Protein AF-A0A7J7Q854-F1 (afdb_monomer)

Radius of gyration: 22.93 Å; Cα contacts (8 Å, |Δi|>4): 267; chains: 1; bounding box: 39×61×67 Å

Foldseek 3Di:
DDPDDPCVPPDDDQDPDDQADWAEWDADPVQKIKTWHQAGDDPDDPVVVVVQCVDVVSVVVCVVVVPDGQLKTKMWIAHNPRRHTPDIDIDGRNPQAHRFNYWDWDWDQDPVRFIWIKIWTDHPPDPDIHIDTPGGDVVVVVVVVPDDPPDDDDDDDDDDDD

Nearest PDB structures (foldseek):
  5txe-assembly1_A  TM=3.308E-01  e=1.485E+00  Asticcacaulis excentricus CB 48
  5txc-assembly1_A  TM=3.614E-01  e=4.069E+00  Asticcacaulis excentricus CB 48

Secondary structure (DSSP, 8-state):
-----S-TT----S--S-SEEEEEEEE-TTS-EEEEEEEEPPSS-HHHHHHHHTSHHHHHHHHHH-PPPPS-EEEEEE-TTT--EEEEEEETT-SS--SEEEEEEEEEE-TTS-EEEEEEEEESSSSS-EEEEEES-HHHHHHHH-S---------------

Mean predicted aligned error: 11.65 Å

pLDDT: mean 80.13, std 20.16, range [31.12, 97.62]

Solvent-accessible surface area (backbone atoms only — not comparable to full-atom values): 9764 Å² total; per-residue (Å²): 135,83,77,79,66,96,54,82,94,64,87,79,84,60,69,76,88,60,77,32,44,76,68,24,72,29,67,35,98,85,60,26,32,38,35,10,17,40,35,70,51,69,98,56,62,66,69,58,53,54,61,49,50,68,37,67,66,52,34,52,49,50,66,71,64,54,78,73,81,63,56,23,17,33,39,34,30,26,38,62,89,74,29,48,76,76,46,74,52,70,35,83,70,22,81,82,39,21,24,15,47,34,43,44,64,46,79,43,78,42,96,87,74,47,49,43,31,35,39,38,35,37,33,72,78,56,98,58,80,37,72,45,79,70,47,59,46,68,71,55,55,52,57,65,70,65,56,79,81,73,78,86,80,85,89,82,89,81,90,84,91,134

Structure (mmCIF, N/CA/C/O backbone):
data_AF-A0A7J7Q854-F1
#
_entry.id   AF-A0A7J7Q854-F1
#
loop_
_atom_site.group_PDB
_atom_site.id
_atom_site.type_symbol
_atom_site.label_atom_id
_atom_site.label_alt_id
_atom_site.label_comp_id
_atom_site.label_asym_id
_atom_site.label_entity_id
_atom_site.label_seq_id
_atom_site.pdbx_PDB_ins_code
_atom_site.Cartn_x
_atom_site.Cartn_y
_atom_site.Cartn_z
_atom_site.occupancy
_atom_site.B_iso_or_equiv
_atom_site.auth_seq_id
_atom_site.auth_comp_id
_atom_site.auth_asym_id
_atom_site.auth_atom_id
_atom_site.pdbx_PDB_model_num
ATOM 1 N N . MET A 1 1 ? -9.219 24.724 15.318 1.00 35.31 1 MET A N 1
ATOM 2 C CA . MET A 1 1 ? -9.189 23.735 16.417 1.00 35.31 1 MET A CA 1
ATOM 3 C C . MET A 1 1 ? -10.334 22.765 16.153 1.00 35.31 1 MET A C 1
ATOM 5 O O . MET A 1 1 ? -11.469 23.089 16.465 1.00 35.31 1 MET A O 1
ATOM 9 N N . VAL A 1 2 ? -10.083 21.668 15.430 1.00 42.19 2 VAL A N 1
ATOM 10 C CA . VAL A 1 2 ? -11.126 20.668 15.144 1.00 42.19 2 VAL A CA 1
ATOM 11 C C . VAL A 1 2 ? -11.252 19.797 16.386 1.00 42.19 2 VAL A C 1
ATOM 13 O O . VAL A 1 2 ? -10.297 19.134 16.782 1.00 42.19 2 VAL A O 1
ATOM 16 N N . ALA A 1 3 ? -12.401 19.887 17.052 1.00 46.12 3 ALA A N 1
ATOM 17 C CA . ALA A 1 3 ? -12.730 19.055 18.194 1.00 46.12 3 ALA A CA 1
ATOM 18 C C . ALA A 1 3 ? -12.742 17.589 17.743 1.00 46.12 3 ALA A C 1
ATOM 20 O O . ALA A 1 3 ? -13.539 17.212 16.885 1.00 46.12 3 ALA A O 1
ATOM 21 N N . GLY A 1 4 ? -11.851 16.772 18.308 1.00 48.31 4 GLY A N 1
ATOM 22 C CA . GLY A 1 4 ? -11.913 15.326 18.151 1.00 48.31 4 GLY A CA 1
ATOM 23 C C . GLY A 1 4 ? -13.266 14.846 18.662 1.00 48.31 4 GLY A C 1
ATOM 24 O O . GLY A 1 4 ? -13.565 14.954 19.850 1.00 48.31 4 GLY A O 1
ATOM 25 N N . THR A 1 5 ? -14.110 14.377 17.748 1.00 58.09 5 THR A N 1
ATOM 26 C CA . THR A 1 5 ? -15.396 13.745 18.051 1.00 58.09 5 THR A CA 1
ATOM 27 C C . THR A 1 5 ? -15.175 12.637 19.083 1.00 58.09 5 THR A C 1
ATOM 29 O O . THR A 1 5 ? -14.168 11.940 18.989 1.00 58.09 5 THR A O 1
ATOM 32 N N . GLY A 1 6 ? -16.080 12.471 20.056 1.00 66.62 6 GLY A N 1
ATOM 33 C CA . GLY A 1 6 ? -15.959 11.602 21.248 1.00 66.62 6 GLY A CA 1
ATOM 34 C C . GLY A 1 6 ? -15.834 10.082 21.023 1.00 66.62 6 GLY A C 1
ATOM 35 O O . GLY A 1 6 ? -16.367 9.300 21.802 1.00 66.62 6 GLY A O 1
ATOM 36 N N . LYS A 1 7 ? -15.140 9.661 19.968 1.00 76.19 7 LYS A N 1
ATOM 37 C CA . LYS A 1 7 ? -14.808 8.284 19.599 1.00 76.19 7 LYS A CA 1
ATOM 38 C C . LYS A 1 7 ? -13.361 7.897 19.944 1.00 76.19 7 LYS A C 1
ATOM 40 O O . LYS A 1 7 ? -12.931 6.801 19.604 1.00 76.19 7 LYS A O 1
ATOM 45 N N . ALA A 1 8 ? -12.590 8.767 20.600 1.00 84.25 8 ALA A N 1
ATOM 46 C CA . ALA A 1 8 ? -11.226 8.437 21.015 1.00 84.25 8 ALA A CA 1
ATOM 47 C C . ALA A 1 8 ? -11.213 7.158 21.877 1.00 84.25 8 ALA A C 1
ATOM 49 O O . ALA A 1 8 ? -11.956 7.055 22.852 1.00 84.25 8 ALA A O 1
ATOM 50 N N . GLY A 1 9 ? -10.385 6.180 21.500 1.00 87.56 9 GLY A N 1
ATOM 51 C CA . GLY A 1 9 ? -10.312 4.870 22.159 1.00 87.56 9 GLY A CA 1
ATOM 52 C C . GLY A 1 9 ? -11.325 3.828 21.667 1.00 87.56 9 GLY A C 1
ATOM 53 O O . GLY A 1 9 ? -11.304 2.704 22.160 1.00 87.56 9 GLY A O 1
ATOM 54 N N . GLN A 1 10 ? -12.186 4.164 20.703 1.00 89.38 10 GLN A N 1
ATOM 55 C CA . GLN A 1 10 ? -13.035 3.194 20.007 1.00 89.38 10 GLN A CA 1
ATOM 56 C C . GLN A 1 10 ? -12.353 2.720 18.719 1.00 89.38 10 GLN A C 1
ATOM 58 O O . GLN A 1 10 ? -11.570 3.450 18.112 1.00 89.38 10 GLN A O 1
ATOM 63 N N . THR A 1 11 ? -12.661 1.494 18.300 1.00 88.19 11 THR A N 1
ATOM 64 C CA . THR A 1 11 ? -12.207 0.927 17.026 1.00 88.19 11 THR A CA 1
ATOM 65 C C . THR A 1 11 ? -13.424 0.601 16.179 1.00 88.19 11 THR A C 1
ATOM 67 O O . THR A 1 11 ? -14.365 -0.028 16.659 1.00 88.19 11 THR A O 1
ATOM 70 N N . GLU A 1 12 ? -13.391 1.017 14.921 1.00 88.62 12 GLU A N 1
ATOM 71 C CA . GLU A 1 12 ? -14.372 0.658 13.904 1.00 88.62 12 GLU A CA 1
ATOM 72 C C . GLU A 1 12 ? -13.650 0.007 12.721 1.00 88.62 12 GLU A C 1
ATOM 74 O O . GLU A 1 12 ? -12.485 0.303 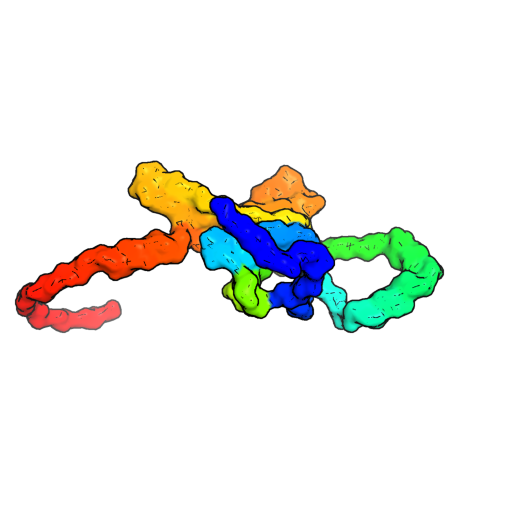12.450 1.00 88.62 12 GLU A O 1
ATOM 79 N N . VAL A 1 13 ? -14.321 -0.935 12.058 1.00 90.69 13 VAL A N 1
ATOM 80 C CA . VAL A 1 13 ? -13.792 -1.564 10.845 1.00 90.69 13 VAL A CA 1
ATOM 81 C C . VAL A 1 13 ? -14.116 -0.643 9.679 1.00 90.69 13 VAL A C 1
ATOM 83 O O . VAL A 1 13 ? -15.287 -0.461 9.360 1.00 90.69 13 VAL A O 1
ATOM 86 N N . LEU A 1 14 ? -13.083 -0.069 9.060 1.00 91.44 14 LEU A N 1
ATOM 87 C CA . LEU A 1 14 ? -13.232 0.744 7.852 1.00 91.44 14 LEU A CA 1
ATOM 88 C C . LEU A 1 14 ? -13.497 -0.140 6.627 1.00 91.44 14 LEU A C 1
ATOM 90 O O . LEU A 1 14 ? -14.450 0.079 5.896 1.00 91.44 14 LEU A O 1
ATOM 94 N N . ILE A 1 15 ? -12.671 -1.168 6.431 1.00 92.12 15 ILE A N 1
ATOM 95 C CA . ILE A 1 15 ? -12.789 -2.134 5.338 1.00 92.12 15 ILE A CA 1
ATOM 96 C C . ILE A 1 15 ? -12.467 -3.539 5.855 1.00 92.12 15 ILE A C 1
ATOM 98 O O . ILE A 1 15 ? -11.566 -3.716 6.676 1.00 92.12 15 ILE A O 1
ATOM 102 N N . ASP A 1 16 ? -13.201 -4.534 5.362 1.00 88.44 16 ASP A N 1
ATOM 103 C CA . ASP A 1 16 ? -12.970 -5.958 5.623 1.00 88.44 16 ASP A CA 1
ATOM 104 C C . ASP A 1 16 ? -12.714 -6.703 4.301 1.00 88.44 16 ASP A C 1
ATOM 106 O O . ASP A 1 16 ? -12.915 -6.160 3.214 1.00 88.44 16 ASP A O 1
ATOM 110 N N . ASN A 1 17 ? -12.278 -7.960 4.387 1.00 87.00 17 ASN A N 1
ATOM 111 C CA . ASN A 1 17 ? -12.060 -8.852 3.249 1.00 87.00 17 ASN A CA 1
ATOM 112 C C . ASN A 1 17 ? -11.099 -8.276 2.191 1.00 87.00 17 ASN A C 1
ATOM 114 O O . ASN A 1 17 ? -11.319 -8.395 0.983 1.00 87.00 17 ASN A O 1
ATOM 118 N N . LEU A 1 18 ? -10.014 -7.651 2.655 1.00 91.44 18 LEU A N 1
ATOM 119 C CA . LEU A 1 18 ? -8.943 -7.176 1.787 1.00 91.44 18 LEU A CA 1
ATOM 120 C C . LEU A 1 18 ? -8.332 -8.334 0.974 1.00 91.44 18 LEU A C 1
ATOM 122 O O . LEU A 1 18 ? -8.169 -9.443 1.491 1.00 91.44 18 LEU A O 1
ATOM 126 N N . PRO A 1 19 ? -7.913 -8.084 -0.281 1.00 88.75 19 PRO A N 1
ATOM 127 C CA . PRO A 1 19 ? -7.316 -9.108 -1.144 1.00 88.75 19 PRO A CA 1
ATOM 128 C C . PRO A 1 19 ? -5.902 -9.529 -0.698 1.00 88.75 19 PRO A C 1
ATOM 130 O O . PRO A 1 19 ? -5.290 -10.411 -1.306 1.00 88.75 19 PRO A O 1
ATOM 133 N N . GLY A 1 20 ? -5.368 -8.899 0.350 1.00 91.31 20 GLY A N 1
ATOM 134 C CA . GLY A 1 20 ? -4.028 -9.107 0.879 1.00 91.31 20 GLY A CA 1
ATOM 135 C C . GLY A 1 20 ? -3.918 -8.749 2.355 1.00 91.31 20 GLY A C 1
ATOM 136 O O . GLY A 1 20 ? -4.848 -8.213 2.955 1.00 91.31 20 GLY A O 1
ATOM 137 N N . MET A 1 21 ? -2.762 -9.058 2.934 1.00 91.31 21 MET A N 1
ATOM 138 C CA . MET A 1 21 ? -2.429 -8.715 4.311 1.00 91.31 21 MET A CA 1
ATOM 139 C C . MET A 1 21 ? -2.038 -7.233 4.392 1.00 91.31 21 MET A C 1
ATOM 141 O O . MET A 1 21 ? -1.040 -6.869 3.761 1.00 91.31 21 MET A O 1
ATOM 145 N N . PRO A 1 22 ? -2.792 -6.397 5.129 1.00 93.75 22 PRO A N 1
ATOM 146 C CA . PRO A 1 22 ? -2.469 -4.984 5.278 1.00 93.75 22 PRO A CA 1
ATOM 147 C C . PRO A 1 22 ? -1.217 -4.792 6.135 1.00 93.75 22 PRO A C 1
ATOM 149 O O . PRO A 1 22 ? -0.978 -5.572 7.060 1.00 93.75 22 PRO A O 1
ATOM 152 N N . ASP A 1 23 ? -0.449 -3.747 5.835 1.00 93.44 23 ASP A N 1
ATOM 153 C CA . ASP A 1 23 ? 0.709 -3.329 6.636 1.00 93.44 23 ASP A CA 1
ATOM 154 C C . ASP A 1 23 ? 0.635 -1.832 6.971 1.00 93.44 23 ASP A C 1
ATOM 156 O O . ASP A 1 23 ? 0.355 -1.457 8.109 1.00 93.44 23 ASP A O 1
ATOM 160 N N . GLY A 1 24 ? 0.787 -0.973 5.963 1.00 94.12 24 GLY A N 1
ATOM 161 C CA . GLY A 1 24 ? 0.752 0.481 6.089 1.00 94.12 24 GLY A CA 1
ATOM 162 C C . GLY A 1 24 ? -0.559 1.097 5.605 1.00 94.12 24 GLY A C 1
ATOM 163 O O . GLY A 1 24 ? -1.249 0.552 4.743 1.00 94.12 24 GLY A O 1
ATOM 164 N N . VAL A 1 25 ? -0.881 2.271 6.145 1.00 95.88 25 VAL A N 1
ATOM 165 C CA . VAL A 1 25 ? -2.000 3.111 5.708 1.00 95.88 25 VAL A CA 1
ATOM 166 C C . VAL A 1 25 ? -1.567 4.573 5.691 1.00 95.88 25 VAL A C 1
ATOM 168 O O . VAL A 1 25 ? -0.843 5.004 6.589 1.00 95.88 25 VAL A O 1
ATOM 171 N N . ASP A 1 26 ? -2.012 5.325 4.690 1.00 97.25 26 ASP A N 1
ATOM 172 C CA . ASP A 1 26 ? -1.784 6.767 4.592 1.00 97.25 26 ASP A CA 1
ATOM 173 C C . ASP A 1 26 ? -3.007 7.480 4.008 1.00 97.25 26 ASP A C 1
ATOM 175 O O . ASP A 1 26 ? -3.829 6.874 3.315 1.00 97.25 26 ASP A O 1
ATOM 179 N N . ALA A 1 27 ? -3.155 8.766 4.316 1.00 95.44 27 ALA A N 1
ATOM 180 C CA . ALA A 1 27 ? -4.258 9.567 3.799 1.00 95.44 27 ALA A CA 1
ATOM 181 C C . ALA A 1 27 ? -4.067 9.837 2.298 1.00 95.44 27 ALA A C 1
ATOM 183 O O . ALA A 1 27 ? -2.989 10.227 1.853 1.00 95.44 27 ALA A O 1
ATOM 184 N N . ALA A 1 28 ? -5.130 9.658 1.516 1.00 94.88 28 ALA A N 1
ATOM 185 C CA . ALA A 1 28 ? -5.171 10.108 0.131 1.00 94.88 28 ALA A CA 1
ATOM 186 C C . ALA A 1 28 ? -5.531 11.601 0.072 1.00 94.88 28 ALA A C 1
ATOM 188 O O . ALA A 1 28 ? -6.215 12.129 0.954 1.00 94.88 28 ALA A O 1
ATOM 189 N N . ALA A 1 29 ? -5.109 12.289 -0.990 1.00 90.94 29 ALA A N 1
ATOM 190 C CA . ALA A 1 29 ? -5.322 13.736 -1.118 1.00 90.94 29 ALA A CA 1
ATOM 191 C C . ALA A 1 29 ? -6.808 14.146 -1.206 1.00 90.94 29 ALA A C 1
ATOM 193 O O . ALA A 1 29 ? -7.149 15.298 -0.947 1.00 90.94 29 ALA A O 1
ATOM 194 N N . ASP A 1 30 ? -7.691 13.215 -1.563 1.00 88.88 30 ASP A N 1
ATOM 195 C CA . ASP A 1 30 ? -9.129 13.414 -1.761 1.00 88.88 30 ASP A CA 1
ATOM 196 C C . ASP A 1 30 ? -9.994 12.913 -0.592 1.00 88.88 30 ASP A C 1
ATOM 198 O O . ASP A 1 30 ? -11.206 12.772 -0.729 1.00 88.88 30 ASP A O 1
ATOM 202 N N . GLY A 1 31 ? -9.390 12.666 0.574 1.00 91.06 31 GLY A N 1
ATOM 203 C CA . GLY A 1 31 ? -10.114 12.266 1.786 1.00 91.06 31 GLY A CA 1
ATOM 204 C C . GLY A 1 31 ? -10.361 10.761 1.921 1.00 91.06 31 GLY A C 1
ATOM 205 O O . GLY A 1 31 ? -11.013 10.342 2.877 1.00 91.06 31 GLY A O 1
ATOM 206 N N . GLY A 1 32 ? -9.829 9.951 1.001 1.00 95.00 32 GLY A N 1
ATOM 207 C CA . GLY A 1 32 ? -9.721 8.500 1.152 1.00 95.00 32 GLY A CA 1
ATOM 208 C C . GLY A 1 32 ? -8.451 8.062 1.888 1.00 95.00 32 GLY A C 1
ATOM 209 O O . GLY A 1 32 ? -7.705 8.874 2.438 1.00 95.00 32 GLY A O 1
ATOM 210 N N . PHE A 1 33 ? -8.171 6.763 1.841 1.00 96.88 33 PHE A N 1
ATOM 211 C CA . PHE A 1 33 ? -6.943 6.169 2.366 1.00 96.88 33 PHE A CA 1
ATOM 212 C C . PHE A 1 33 ? -6.298 5.240 1.344 1.00 96.88 33 PHE A C 1
ATOM 214 O O . PHE A 1 33 ? -6.983 4.477 0.665 1.00 96.88 33 PHE A O 1
ATOM 221 N N . TRP A 1 34 ? -4.972 5.259 1.287 1.00 97.56 34 TRP A N 1
ATOM 222 C CA . TRP A 1 34 ? -4.178 4.219 0.649 1.00 97.56 34 TRP A CA 1
ATOM 223 C C . TRP A 1 34 ? -3.756 3.194 1.692 1.00 97.56 34 TRP A C 1
ATOM 225 O O . TRP A 1 34 ? -3.243 3.560 2.743 1.00 97.56 34 TRP A O 1
ATOM 235 N N . VAL A 1 35 ? -3.933 1.911 1.392 1.00 97.62 35 VAL A N 1
ATOM 236 C CA . VAL A 1 35 ? -3.507 0.797 2.244 1.00 97.62 35 VAL A CA 1
ATOM 237 C C . VAL A 1 35 ? -2.531 -0.072 1.460 1.00 97.62 35 VAL A C 1
ATOM 239 O O . VAL A 1 35 ? -2.842 -0.522 0.353 1.00 97.62 35 VAL A O 1
ATOM 242 N N . SER A 1 36 ? -1.348 -0.316 2.019 1.00 97.00 36 SER A N 1
ATOM 243 C CA . SER A 1 36 ? -0.341 -1.197 1.431 1.00 97.00 36 SER A CA 1
ATOM 244 C C . SER A 1 36 ? -0.554 -2.652 1.829 1.00 97.00 36 SER A C 1
ATOM 246 O O . SER A 1 36 ? -0.960 -2.955 2.954 1.00 97.00 36 SER A O 1
ATOM 248 N N . LEU A 1 37 ? -0.287 -3.564 0.887 1.00 95.88 37 LEU A N 1
ATOM 249 C CA . LEU A 1 37 ? -0.445 -5.000 1.085 1.00 95.88 37 LEU A CA 1
ATOM 250 C C . LEU A 1 37 ? 0.897 -5.719 0.885 1.00 95.88 37 LEU A C 1
ATOM 252 O O . LEU A 1 37 ? 1.477 -5.716 -0.206 1.00 95.88 37 LEU A O 1
ATOM 256 N N . VAL A 1 38 ? 1.366 -6.402 1.931 1.00 93.12 38 VAL A N 1
ATOM 257 C CA . VAL A 1 38 ? 2.674 -7.091 1.927 1.00 93.12 38 VAL A CA 1
ATOM 258 C C . VAL A 1 38 ? 2.632 -8.484 1.309 1.00 93.12 38 VAL A C 1
ATOM 260 O O . VAL A 1 38 ? 3.655 -9.015 0.881 1.00 93.12 38 VAL A O 1
ATOM 263 N N . ALA A 1 39 ? 1.456 -9.105 1.275 1.00 91.06 39 ALA A N 1
ATOM 264 C CA . ALA A 1 39 ? 1.261 -10.439 0.726 1.00 91.06 39 ALA A CA 1
ATOM 265 C C . ALA A 1 39 ? -0.192 -10.623 0.276 1.00 91.06 39 ALA A C 1
ATOM 267 O O . ALA A 1 39 ? -1.087 -10.035 0.888 1.00 91.06 39 ALA A O 1
ATOM 268 N N . PRO A 1 40 ? -0.458 -11.463 -0.739 1.00 90.81 40 PRO A N 1
ATOM 269 C CA . PRO A 1 40 ? -1.824 -11.808 -1.104 1.00 90.81 40 PRO A CA 1
ATOM 270 C C . PRO A 1 40 ? -2.497 -12.585 0.028 1.00 90.81 40 PRO A C 1
ATOM 272 O O . PRO A 1 40 ? -1.831 -13.271 0.812 1.00 90.81 40 PRO A O 1
ATOM 275 N N . ALA A 1 41 ? -3.825 -12.509 0.094 1.00 86.75 41 ALA A N 1
ATOM 276 C CA . ALA A 1 41 ? -4.589 -13.273 1.065 1.00 86.75 41 ALA A CA 1
ATOM 277 C C . ALA A 1 41 ? -4.308 -14.779 0.874 1.00 86.75 41 ALA A C 1
ATOM 279 O O . ALA A 1 41 ? -4.193 -15.252 -0.265 1.00 86.75 41 ALA A O 1
ATOM 280 N N . PRO A 1 42 ? -4.162 -15.552 1.966 1.00 79.06 42 PRO A N 1
ATOM 281 C CA . PRO A 1 42 ? -3.944 -16.985 1.856 1.00 79.06 42 PRO A CA 1
ATOM 282 C C . PRO A 1 42 ? -5.117 -17.645 1.107 1.00 79.06 42 PRO A C 1
ATOM 284 O O . PRO A 1 42 ? -6.264 -17.244 1.288 1.00 79.06 42 PRO A O 1
ATOM 287 N N . PRO A 1 43 ? -4.869 -18.699 0.306 1.00 70.25 43 PRO A N 1
ATOM 288 C CA . PRO A 1 43 ? -5.919 -19.370 -0.472 1.00 70.25 43 PRO A CA 1
ATOM 289 C C . PRO A 1 43 ? -6.909 -20.160 0.400 1.00 70.25 43 PRO A C 1
ATOM 291 O O . PRO A 1 43 ? -7.893 -20.702 -0.099 1.00 70.25 43 PRO A O 1
ATOM 294 N N . PHE A 1 44 ? -6.639 -20.263 1.701 1.00 68.88 44 PHE A N 1
ATOM 295 C CA . PHE A 1 44 ? -7.469 -20.950 2.679 1.00 68.88 44 PHE A CA 1
ATOM 296 C C . PHE A 1 44 ? -8.131 -19.915 3.583 1.00 68.88 44 PHE A C 1
ATOM 298 O O . PHE A 1 44 ? -7.534 -18.882 3.879 1.00 68.88 44 PHE A O 1
ATOM 305 N N . ASN A 1 45 ? -9.332 -20.222 4.079 1.00 65.50 45 ASN A N 1
ATOM 306 C CA . ASN A 1 45 ? -10.031 -19.375 5.045 1.00 65.50 45 ASN A CA 1
ATOM 307 C C . ASN A 1 45 ? -9.086 -18.992 6.203 1.00 65.50 45 ASN A C 1
ATOM 309 O O . ASN A 1 45 ? -8.518 -19.876 6.850 1.00 65.50 45 ASN A O 1
ATOM 313 N N . SER A 1 46 ? -8.946 -17.688 6.467 1.00 68.81 46 SER A N 1
ATOM 314 C CA . SER A 1 46 ? -8.121 -17.135 7.549 1.00 68.81 46 SER A CA 1
ATOM 315 C C . SER A 1 46 ? -8.363 -17.858 8.882 1.00 68.81 46 SER A C 1
ATOM 317 O O . SER A 1 46 ? -7.416 -18.250 9.561 1.00 68.81 46 SER A O 1
ATOM 319 N N . LEU A 1 47 ? -9.622 -18.203 9.186 1.00 74.31 47 LEU A N 1
ATOM 320 C CA . LEU A 1 47 ? -10.004 -18.931 10.399 1.00 74.31 47 LEU A CA 1
ATOM 321 C C . LEU A 1 47 ? -9.357 -20.323 10.502 1.00 74.31 47 LEU A C 1
ATOM 323 O O . LEU A 1 47 ? -8.982 -20.772 11.589 1.00 74.31 47 LEU A O 1
ATOM 327 N N . LEU A 1 48 ? -9.217 -21.018 9.371 1.00 77.12 48 LEU A N 1
ATOM 328 C CA . LEU A 1 48 ? -8.575 -22.328 9.320 1.00 77.12 48 LEU A CA 1
ATOM 329 C C . LEU A 1 48 ? -7.077 -22.199 9.598 1.00 77.12 48 LEU A C 1
ATOM 331 O O . LEU A 1 48 ? -6.535 -22.994 10.364 1.00 77.12 48 LEU A O 1
ATOM 335 N N . LEU A 1 49 ? -6.430 -21.175 9.033 1.00 77.38 49 LEU A N 1
ATOM 336 C CA . LEU A 1 49 ? -5.018 -20.890 9.273 1.00 77.38 49 LEU A CA 1
ATOM 337 C C . LEU A 1 49 ? -4.770 -20.535 10.747 1.00 77.38 49 LEU A C 1
ATOM 339 O O . LEU A 1 49 ? -3.871 -21.105 11.368 1.00 77.38 49 LEU A O 1
ATOM 343 N N . THR A 1 50 ? -5.615 -19.688 11.342 1.00 79.88 50 THR A N 1
ATOM 344 C CA . THR A 1 50 ? -5.565 -19.349 12.773 1.00 79.88 50 THR A CA 1
ATOM 345 C C . THR A 1 50 ? -5.704 -20.593 13.651 1.00 79.88 50 THR A C 1
ATOM 347 O O . THR A 1 50 ? -4.924 -20.785 14.584 1.00 79.88 50 THR A O 1
ATOM 350 N N . LYS A 1 51 ? -6.650 -21.486 13.329 1.00 84.38 51 LYS A N 1
ATOM 351 C CA . LYS A 1 51 ? -6.849 -22.748 14.056 1.00 84.38 51 LYS A CA 1
ATOM 352 C C . LYS A 1 51 ? -5.674 -23.716 13.888 1.00 84.38 51 LYS A C 1
ATOM 354 O O . LYS A 1 51 ? -5.349 -24.452 14.813 1.00 84.38 51 LYS A O 1
ATOM 359 N N . MET A 1 52 ? -5.020 -23.735 12.728 1.00 82.44 52 MET A N 1
ATOM 360 C CA . MET A 1 52 ? -3.834 -24.568 12.509 1.00 82.44 52 MET A CA 1
ATOM 361 C C . MET A 1 52 ? -2.643 -24.053 13.330 1.00 82.44 52 MET A C 1
ATOM 363 O O . MET A 1 52 ? -1.952 -24.834 13.984 1.00 82.44 52 MET A O 1
ATOM 367 N N . LEU A 1 53 ? -2.440 -22.732 13.347 1.00 83.94 53 LEU A N 1
ATOM 368 C CA . LEU A 1 53 ? -1.340 -22.062 14.049 1.00 83.94 53 LEU A CA 1
ATOM 369 C C . LEU A 1 53 ? -1.534 -21.968 15.573 1.00 83.94 53 LEU A C 1
ATOM 371 O O . LEU A 1 53 ? -0.578 -21.658 16.294 1.00 83.94 53 LEU A O 1
ATOM 375 N N . SER A 1 54 ? -2.727 -22.276 16.092 1.00 89.31 54 SER A N 1
ATOM 376 C CA . SER A 1 54 ? -2.942 -22.400 17.537 1.00 89.31 54 SER A CA 1
ATOM 377 C C . SER A 1 54 ? -2.234 -23.628 18.123 1.00 89.31 54 SER A C 1
ATOM 379 O O . SER A 1 54 ? -1.904 -23.634 19.309 1.00 89.31 54 SER A O 1
ATOM 381 N N . ASN A 1 55 ? -1.944 -24.652 17.308 1.00 92.88 55 ASN A N 1
ATOM 382 C CA . ASN A 1 55 ? -1.148 -25.800 17.733 1.00 92.88 55 ASN A CA 1
ATOM 383 C C . ASN A 1 55 ? 0.354 -25.431 17.751 1.00 92.88 55 ASN A C 1
ATOM 385 O O . ASN A 1 55 ? 0.915 -25.095 16.702 1.00 92.88 55 ASN A O 1
ATOM 389 N N . PRO A 1 56 ? 1.045 -25.529 18.904 1.00 92.00 56 PRO A N 1
ATOM 390 C CA . PRO A 1 56 ? 2.443 -25.119 19.030 1.00 92.00 56 PRO A CA 1
ATOM 391 C C . PRO A 1 56 ? 3.397 -25.924 18.139 1.00 92.00 56 PRO A C 1
ATOM 393 O O . PRO A 1 56 ? 4.380 -25.360 17.663 1.00 92.00 56 PRO A O 1
ATOM 396 N N . LEU A 1 57 ? 3.107 -27.201 17.866 1.00 93.06 57 LEU A N 1
ATOM 397 C CA . LEU A 1 57 ? 3.933 -28.035 16.990 1.00 93.06 57 LEU A CA 1
ATOM 398 C C . LEU A 1 57 ? 3.809 -27.593 15.529 1.00 93.06 57 LEU A C 1
ATOM 400 O O . LEU A 1 57 ? 4.814 -27.450 14.838 1.00 93.06 57 LEU A O 1
ATOM 404 N N . VAL A 1 58 ? 2.581 -27.322 15.079 1.00 89.69 58 VAL A N 1
ATOM 405 C CA . VAL A 1 58 ? 2.316 -26.807 13.728 1.00 89.69 58 VAL A CA 1
ATOM 406 C C . VAL A 1 58 ? 2.955 -25.435 13.553 1.00 89.69 58 VAL A C 1
ATOM 408 O O . VAL A 1 58 ? 3.628 -25.196 12.555 1.00 89.69 58 VAL A O 1
ATOM 411 N N . ARG A 1 59 ? 2.816 -24.551 14.546 1.00 89.94 59 ARG A N 1
ATOM 412 C CA . ARG A 1 59 ? 3.460 -23.234 14.542 1.00 89.94 59 ARG A CA 1
ATOM 413 C C . ARG A 1 59 ? 4.984 -23.340 14.499 1.00 89.94 59 ARG A C 1
ATOM 415 O O . ARG A 1 59 ? 5.612 -22.619 13.730 1.00 89.94 59 ARG A O 1
ATOM 422 N N . ALA A 1 60 ? 5.583 -24.238 15.283 1.00 90.50 60 ALA A N 1
ATOM 423 C CA . ALA A 1 60 ? 7.028 -24.465 15.275 1.00 90.50 60 ALA A CA 1
ATOM 424 C C . ALA A 1 60 ? 7.513 -25.007 13.922 1.00 90.50 60 ALA A C 1
ATOM 426 O O . ALA A 1 60 ? 8.531 -24.550 13.402 1.00 90.50 60 ALA A O 1
ATOM 427 N N . LEU A 1 61 ? 6.761 -25.932 13.319 1.00 89.81 61 LEU A N 1
ATOM 428 C CA . LEU A 1 61 ? 7.048 -26.443 11.983 1.00 89.81 61 LEU A CA 1
ATOM 429 C C . LEU A 1 61 ? 6.939 -25.335 10.928 1.00 89.81 61 LEU A C 1
ATOM 431 O O . LEU A 1 61 ? 7.852 -25.177 10.126 1.00 89.81 61 LEU A O 1
ATOM 435 N N . TYR A 1 62 ? 5.880 -24.526 10.966 1.00 85.56 62 TYR A N 1
ATOM 436 C CA . TYR A 1 62 ? 5.686 -23.391 10.062 1.00 85.56 62 TYR A CA 1
ATOM 437 C C . TYR A 1 62 ? 6.827 -22.369 10.176 1.00 85.56 62 TYR A C 1
ATOM 439 O O . TYR A 1 62 ? 7.421 -21.976 9.172 1.00 85.56 62 TYR A O 1
ATOM 447 N N . ALA A 1 63 ? 7.208 -22.011 11.406 1.00 86.12 63 ALA A N 1
ATOM 448 C CA . ALA A 1 63 ? 8.330 -21.116 11.677 1.00 86.12 63 ALA A CA 1
ATOM 449 C C . ALA A 1 63 ? 9.678 -21.688 11.209 1.00 86.12 63 ALA A C 1
ATOM 451 O O . ALA A 1 63 ? 10.567 -20.927 10.829 1.00 86.12 63 ALA A O 1
ATOM 452 N N . ARG A 1 64 ? 9.841 -23.018 11.214 1.00 89.56 64 ARG A N 1
ATOM 453 C CA . ARG A 1 64 ? 11.041 -23.689 10.697 1.00 89.56 64 ARG A CA 1
ATOM 454 C C . ARG A 1 64 ? 11.053 -23.786 9.173 1.00 89.56 64 ARG A C 1
ATOM 456 O O . ARG A 1 64 ? 12.126 -23.681 8.589 1.00 89.56 64 ARG A O 1
ATOM 4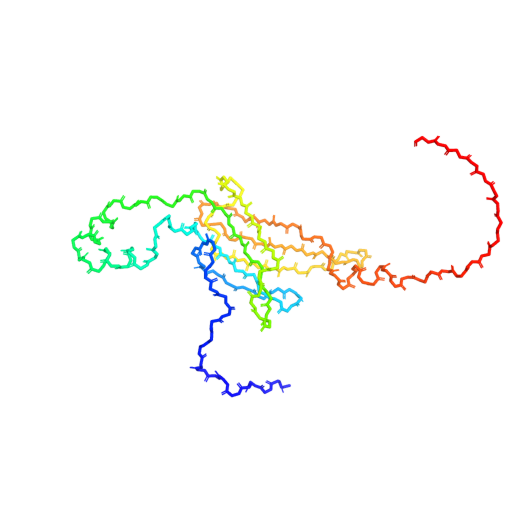63 N N . LEU A 1 65 ? 9.892 -23.973 8.548 1.00 85.81 65 LEU A N 1
ATOM 464 C CA . LEU A 1 65 ? 9.751 -24.019 7.093 1.00 85.81 65 LEU A CA 1
ATOM 465 C C . LEU A 1 65 ? 9.937 -22.644 6.446 1.00 85.81 65 LEU A C 1
ATOM 467 O O . LEU A 1 65 ? 10.370 -22.603 5.301 1.00 85.81 65 LEU A O 1
ATOM 471 N N . LYS A 1 66 ? 9.633 -21.551 7.168 1.00 78.19 66 LYS A N 1
ATOM 472 C CA . LYS A 1 66 ? 9.729 -20.159 6.686 1.00 78.19 66 LYS A CA 1
ATOM 473 C C . LYS A 1 66 ? 9.245 -20.031 5.234 1.00 78.19 66 LYS A C 1
ATOM 475 O O . LYS A 1 66 ? 10.051 -19.702 4.361 1.00 78.19 66 LYS A O 1
ATOM 480 N N . PRO A 1 67 ? 7.967 -20.348 4.953 1.00 75.88 67 PRO A N 1
ATOM 481 C CA . PRO A 1 67 ? 7.453 -20.228 3.597 1.00 75.88 67 PRO A CA 1
ATOM 482 C C . PRO A 1 67 ? 7.736 -18.815 3.085 1.00 75.88 67 PRO A C 1
ATOM 484 O O . PRO A 1 67 ? 7.443 -17.831 3.766 1.00 75.88 67 PRO A O 1
ATOM 487 N N . GLY A 1 68 ? 8.388 -18.737 1.925 1.00 74.12 68 GLY A N 1
ATOM 488 C CA . GLY A 1 68 ? 8.789 -17.466 1.341 1.00 74.12 68 GLY A CA 1
ATOM 489 C C . GLY A 1 68 ? 7.573 -16.594 1.047 1.00 74.12 68 GLY A C 1
ATOM 490 O O . GLY A 1 68 ? 6.515 -17.093 0.659 1.00 74.12 68 GLY A O 1
ATOM 491 N N . LEU A 1 69 ? 7.739 -15.285 1.211 1.00 76.00 69 LEU A N 1
ATOM 492 C CA . LEU A 1 69 ? 6.780 -14.316 0.700 1.00 76.00 69 LEU A CA 1
ATOM 493 C C . LEU A 1 69 ? 6.730 -14.441 -0.823 1.00 76.00 69 LEU A C 1
ATOM 495 O O . LEU A 1 69 ? 7.763 -14.444 -1.496 1.00 76.00 69 LEU A O 1
ATOM 499 N N . LYS A 1 70 ? 5.521 -14.573 -1.369 1.00 81.44 70 LYS A N 1
ATOM 500 C CA . LYS A 1 70 ? 5.323 -14.519 -2.815 1.00 81.44 70 LYS A CA 1
ATOM 501 C C . LYS A 1 70 ? 5.704 -13.119 -3.295 1.00 81.44 70 LYS A C 1
ATOM 503 O O . LYS A 1 70 ? 5.223 -12.143 -2.729 1.00 81.44 70 LYS A O 1
ATOM 508 N N . ALA A 1 71 ? 6.514 -13.044 -4.351 1.00 86.19 71 ALA A N 1
ATOM 509 C CA . ALA A 1 71 ? 6.772 -11.787 -5.042 1.00 86.19 71 ALA A CA 1
ATOM 510 C C . ALA A 1 71 ? 5.445 -11.237 -5.579 1.00 86.19 71 ALA A C 1
ATOM 512 O O . ALA A 1 71 ? 4.812 -11.848 -6.443 1.00 86.19 71 ALA A O 1
ATOM 513 N N . TRP A 1 72 ? 4.985 -10.151 -4.969 1.00 93.00 72 TRP A N 1
ATOM 514 C CA . TRP A 1 72 ? 3.689 -9.544 -5.229 1.00 93.00 72 TRP A CA 1
ATOM 515 C C . TRP A 1 72 ? 3.671 -8.151 -4.617 1.00 93.00 72 TRP A C 1
ATOM 517 O O . TRP A 1 72 ? 4.006 -7.988 -3.443 1.00 93.00 72 TRP A O 1
ATOM 527 N N . GLY A 1 73 ? 3.291 -7.156 -5.407 1.0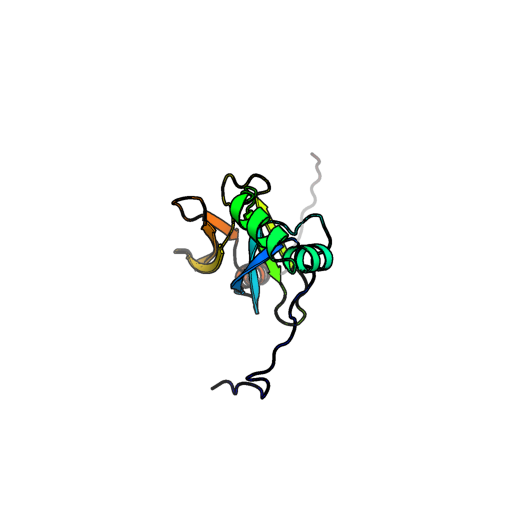0 94.75 73 GLY A N 1
ATOM 528 C CA . GLY A 1 73 ? 3.051 -5.805 -4.926 1.00 94.75 73 GLY A CA 1
ATOM 529 C C . GLY A 1 73 ? 1.582 -5.459 -5.067 1.00 94.75 73 GLY A C 1
ATOM 530 O O . GLY A 1 73 ? 0.982 -5.744 -6.107 1.00 94.75 73 GLY A O 1
ATOM 531 N N . ALA A 1 74 ? 0.995 -4.839 -4.049 1.00 96.62 74 ALA A N 1
ATOM 532 C CA . ALA A 1 74 ? -0.306 -4.217 -4.203 1.00 96.62 74 ALA A CA 1
ATOM 533 C C . ALA A 1 74 ? -0.555 -3.100 -3.191 1.00 96.62 74 ALA A C 1
ATOM 535 O O . ALA A 1 74 ? -0.060 -3.129 -2.063 1.00 96.62 74 ALA A O 1
ATOM 536 N N . VAL A 1 75 ? -1.379 -2.150 -3.614 1.00 97.44 75 VAL A N 1
ATOM 537 C CA . VAL A 1 75 ? -1.985 -1.119 -2.776 1.00 97.44 75 VAL A CA 1
ATOM 538 C C . VAL A 1 75 ? -3.456 -0.993 -3.143 1.00 97.44 75 VAL A C 1
ATOM 540 O O . VAL A 1 75 ? -3.842 -1.194 -4.296 1.00 97.44 75 VAL A O 1
ATOM 543 N N . VAL A 1 76 ? -4.285 -0.666 -2.163 1.00 97.12 76 VAL A N 1
ATOM 544 C CA . VAL A 1 76 ? -5.713 -0.423 -2.359 1.00 97.12 76 VAL A CA 1
ATOM 545 C C . VAL A 1 76 ? -6.047 0.982 -1.888 1.00 97.12 76 VAL A C 1
ATOM 547 O O . VAL A 1 76 ? -5.578 1.411 -0.835 1.00 97.12 76 VAL A O 1
ATOM 550 N N . LYS A 1 77 ? -6.846 1.699 -2.671 1.00 97.19 77 LYS A N 1
ATOM 551 C CA . LYS A 1 77 ? -7.453 2.957 -2.257 1.00 97.19 77 LYS A CA 1
ATOM 552 C C . LYS A 1 77 ? -8.850 2.681 -1.745 1.00 97.19 77 LYS A C 1
ATOM 554 O O . LYS A 1 77 ? -9.621 1.991 -2.413 1.00 97.19 77 LYS A O 1
ATOM 559 N N . VAL A 1 78 ? -9.187 3.242 -0.596 1.00 96.56 78 VAL A N 1
ATOM 560 C CA . VAL A 1 78 ? -10.518 3.134 -0.003 1.00 96.56 78 VAL A CA 1
ATOM 561 C C . VAL A 1 78 ? -11.093 4.511 0.285 1.00 96.56 78 VAL A C 1
ATOM 563 O O . VAL A 1 78 ? -10.364 5.447 0.609 1.00 96.56 78 VAL A O 1
ATOM 566 N N . ASP A 1 79 ? -12.406 4.628 0.155 1.00 95.25 79 ASP A N 1
ATOM 567 C CA . ASP A 1 79 ? -13.157 5.805 0.562 1.00 95.25 79 ASP A CA 1
ATOM 568 C C . ASP A 1 79 ? -13.087 5.988 2.085 1.00 95.25 79 ASP A C 1
ATOM 570 O O . ASP A 1 79 ? -13.165 5.021 2.846 1.00 95.25 79 ASP A O 1
ATOM 574 N N . GLY A 1 80 ? -12.925 7.231 2.541 1.00 92.56 80 GLY A N 1
ATOM 575 C CA . GLY A 1 80 ? -12.777 7.529 3.964 1.00 92.56 80 GLY A CA 1
ATOM 576 C C . GLY A 1 80 ? -14.089 7.530 4.752 1.00 92.56 80 GLY A C 1
ATOM 577 O O . GLY A 1 80 ? -14.051 7.426 5.977 1.00 92.56 80 GLY A O 1
ATOM 578 N N . ALA A 1 81 ? -15.241 7.650 4.085 1.00 91.44 81 ALA A N 1
ATOM 579 C CA . ALA A 1 81 ? -16.549 7.711 4.728 1.00 91.44 81 ALA A CA 1
ATOM 580 C C . ALA A 1 81 ? -17.178 6.325 4.909 1.00 91.44 81 ALA A C 1
ATOM 582 O O . ALA A 1 81 ? -17.799 6.073 5.943 1.00 91.44 81 ALA A O 1
ATOM 583 N N . ASP A 1 82 ? -17.039 5.435 3.924 1.00 90.75 82 ASP A N 1
ATOM 584 C CA . ASP A 1 82 ? -17.682 4.115 3.950 1.00 90.75 82 ASP A CA 1
ATOM 585 C C . ASP A 1 82 ? -16.768 2.928 3.619 1.00 90.75 82 ASP A C 1
ATOM 587 O O . ASP A 1 82 ? -17.239 1.787 3.593 1.00 90.75 82 ASP A O 1
ATOM 591 N N . GLY A 1 83 ? -15.474 3.171 3.391 1.00 91.94 83 GLY A N 1
ATOM 592 C CA . GLY A 1 83 ? -14.493 2.115 3.161 1.00 91.94 83 GLY A CA 1
ATOM 593 C C . GLY A 1 83 ? -14.652 1.379 1.833 1.00 91.94 83 GLY A C 1
ATOM 594 O O . GLY A 1 83 ? -14.053 0.316 1.651 1.00 91.94 83 GLY A O 1
ATOM 595 N N . ARG A 1 84 ? -15.446 1.901 0.887 1.00 94.56 84 ARG A N 1
ATOM 596 C CA . ARG A 1 84 ? -15.539 1.330 -0.464 1.00 94.56 84 ARG A CA 1
ATOM 597 C C . ARG A 1 84 ? -14.182 1.365 -1.151 1.00 94.56 84 ARG A C 1
ATOM 599 O O . ARG A 1 84 ? -13.484 2.371 -1.113 1.00 94.56 84 ARG A O 1
ATOM 606 N N . VAL A 1 85 ? -13.830 0.281 -1.835 1.00 95.19 85 VAL A N 1
ATOM 607 C CA . VAL A 1 85 ? -12.624 0.242 -2.669 1.00 95.19 85 VAL A CA 1
ATOM 608 C C . VAL A 1 85 ? -12.815 1.170 -3.867 1.00 95.19 85 VAL A C 1
ATOM 610 O O . VAL A 1 85 ? -13.733 0.973 -4.661 1.00 95.19 85 VAL A O 1
ATOM 613 N N . LEU A 1 86 ? -11.943 2.168 -3.979 1.00 94.62 86 LEU A N 1
ATOM 614 C CA . LEU A 1 86 ? -11.917 3.142 -5.069 1.00 94.62 86 LEU A CA 1
ATOM 615 C C . LEU A 1 86 ? -10.929 2.738 -6.162 1.00 94.62 86 LEU A C 1
ATOM 617 O O . LEU A 1 86 ? -11.189 2.969 -7.338 1.00 94.62 86 LEU A O 1
ATOM 621 N N . ASP A 1 87 ? -9.804 2.134 -5.777 1.00 94.81 87 ASP A N 1
ATOM 622 C CA . ASP A 1 87 ? -8.770 1.705 -6.715 1.00 94.81 87 ASP A CA 1
ATOM 623 C C . ASP A 1 87 ? -7.961 0.535 -6.144 1.00 94.81 87 ASP A C 1
ATOM 625 O O . ASP A 1 87 ? -7.867 0.354 -4.927 1.00 94.81 87 ASP A O 1
ATOM 629 N N . PHE A 1 88 ? -7.366 -0.266 -7.020 1.00 95.12 88 PHE A N 1
ATOM 630 C CA . PHE A 1 88 ? -6.521 -1.392 -6.653 1.00 95.12 88 PHE A CA 1
ATOM 631 C C . PHE A 1 88 ? -5.371 -1.543 -7.646 1.00 95.12 88 PHE A C 1
ATOM 633 O O . PHE A 1 88 ? -5.529 -2.081 -8.744 1.00 95.12 88 PHE A O 1
ATOM 640 N N . LEU A 1 89 ? -4.187 -1.100 -7.230 1.00 95.81 89 LEU A N 1
ATOM 641 C CA . LEU A 1 89 ? -2.979 -1.164 -8.041 1.00 95.81 89 LEU A CA 1
ATOM 642 C C . LEU A 1 89 ? -2.175 -2.391 -7.632 1.00 95.81 89 LEU A C 1
ATOM 644 O O . LEU A 1 89 ? -1.901 -2.598 -6.449 1.00 95.81 89 LEU A O 1
ATOM 648 N N . THR A 1 90 ? -1.769 -3.205 -8.604 1.00 95.56 90 THR A N 1
ATOM 649 C CA . THR A 1 90 ? -1.010 -4.430 -8.340 1.00 95.56 90 THR A CA 1
ATOM 650 C C . THR A 1 90 ? 0.131 -4.632 -9.330 1.00 95.56 90 THR A C 1
ATOM 652 O O . THR A 1 90 ? -0.004 -4.379 -10.525 1.00 95.56 90 THR A O 1
ATOM 655 N N . ASP A 1 91 ? 1.247 -5.149 -8.820 1.00 94.50 91 ASP A N 1
ATOM 656 C CA . ASP A 1 91 ? 2.279 -5.840 -9.582 1.00 94.50 91 ASP A CA 1
ATOM 657 C C . ASP A 1 91 ? 2.192 -7.345 -9.259 1.00 94.50 91 ASP A C 1
ATOM 659 O O . ASP A 1 91 ? 2.770 -7.812 -8.268 1.00 94.50 91 ASP A O 1
ATOM 663 N N . PRO A 1 92 ? 1.491 -8.141 -10.091 1.00 92.44 92 PRO A N 1
ATOM 664 C CA . PRO A 1 92 ? 1.333 -9.577 -9.875 1.00 92.44 92 PRO A CA 1
ATOM 665 C C . PRO A 1 92 ? 2.652 -10.354 -9.905 1.00 92.44 92 PRO A C 1
ATOM 667 O O . PRO A 1 92 ? 2.708 -11.483 -9.415 1.00 92.44 92 PRO A O 1
ATOM 670 N N . THR A 1 93 ? 3.686 -9.777 -10.525 1.00 91.88 93 THR A N 1
ATOM 671 C CA . THR A 1 93 ? 5.006 -10.393 -10.686 1.00 91.88 93 THR A CA 1
ATOM 672 C C . THR A 1 93 ? 5.983 -9.995 -9.585 1.00 91.88 93 THR A C 1
ATOM 674 O O . THR A 1 93 ? 6.993 -10.672 -9.403 1.00 91.88 93 THR A O 1
ATOM 677 N N . GLY A 1 94 ? 5.699 -8.899 -8.877 1.00 91.06 94 GLY A N 1
ATOM 678 C CA . GLY A 1 94 ? 6.586 -8.305 -7.884 1.00 91.06 94 GLY A CA 1
ATOM 679 C C . GLY A 1 94 ? 7.907 -7.777 -8.456 1.00 91.06 94 GLY A C 1
ATOM 680 O O . GLY A 1 94 ? 8.877 -7.657 -7.713 1.00 91.06 94 GLY A O 1
ATOM 681 N N . ARG A 1 95 ? 7.992 -7.536 -9.774 1.00 90.00 95 ARG A N 1
ATOM 682 C CA . ARG A 1 95 ? 9.245 -7.148 -10.448 1.00 90.00 95 ARG A CA 1
ATOM 683 C C . ARG A 1 95 ? 9.622 -5.695 -10.205 1.00 90.00 95 ARG A C 1
ATOM 685 O O . ARG A 1 95 ? 10.806 -5.408 -10.067 1.00 90.00 95 ARG A O 1
ATOM 692 N N . HIS A 1 96 ? 8.634 -4.809 -10.197 1.00 90.75 96 HIS A N 1
ATOM 693 C CA . HIS A 1 96 ? 8.824 -3.383 -9.956 1.00 90.75 96 HIS A CA 1
ATOM 694 C C . HIS A 1 96 ? 8.629 -3.060 -8.486 1.00 90.75 96 HIS A C 1
ATOM 696 O O . HIS A 1 96 ? 9.311 -2.203 -7.960 1.00 90.75 96 HIS A O 1
ATOM 702 N N . VAL A 1 97 ? 7.713 -3.741 -7.803 1.00 91.88 97 VAL A N 1
ATOM 703 C CA . VAL A 1 97 ? 7.531 -3.570 -6.364 1.00 91.88 97 VAL A CA 1
ATOM 704 C C . VAL A 1 97 ? 6.999 -4.860 -5.763 1.00 91.88 97 VAL A C 1
ATOM 706 O O . VAL A 1 97 ? 6.072 -5.464 -6.296 1.00 91.88 97 VAL A O 1
ATOM 709 N N . SER A 1 98 ? 7.586 -5.301 -4.654 1.00 91.75 98 SER A N 1
ATOM 710 C CA . SER A 1 98 ? 7.172 -6.515 -3.956 1.00 91.75 98 SER A CA 1
ATOM 711 C C . SER A 1 98 ? 7.047 -6.246 -2.467 1.00 91.75 98 SER A C 1
ATOM 713 O O . SER A 1 98 ? 7.854 -5.509 -1.908 1.00 91.75 98 SER A O 1
ATOM 715 N N . ALA A 1 99 ? 6.070 -6.898 -1.836 1.00 91.75 99 ALA A N 1
ATOM 716 C CA . ALA A 1 99 ? 5.774 -6.778 -0.415 1.00 91.75 99 ALA A CA 1
ATOM 717 C C . ALA A 1 99 ? 5.720 -5.306 0.018 1.00 91.75 99 ALA A C 1
ATOM 719 O O . ALA A 1 99 ? 6.595 -4.828 0.739 1.00 91.75 99 ALA A O 1
ATOM 720 N N . VAL A 1 100 ? 4.716 -4.582 -0.491 1.00 95.00 100 VAL A N 1
ATOM 721 C CA . VAL A 1 100 ? 4.579 -3.146 -0.235 1.00 95.00 100 VAL A CA 1
ATOM 722 C C . VAL A 1 100 ? 4.306 -2.942 1.252 1.00 95.00 100 VAL A C 1
ATOM 724 O O . VAL A 1 100 ? 3.230 -3.296 1.726 1.00 95.00 100 VAL A O 1
ATOM 727 N N . SER A 1 101 ? 5.269 -2.383 1.984 1.00 92.69 101 SER A N 1
ATOM 728 C CA . SER A 1 101 ? 5.152 -2.181 3.435 1.00 92.69 101 SER A CA 1
ATOM 729 C C . SER A 1 101 ? 4.614 -0.800 3.793 1.00 92.69 101 SER A C 1
ATOM 731 O O . SER A 1 101 ? 3.915 -0.621 4.782 1.00 92.69 101 SER A O 1
ATOM 733 N N . ALA A 1 102 ? 4.878 0.191 2.944 1.00 95.12 102 ALA A N 1
ATOM 734 C CA . ALA A 1 102 ? 4.413 1.559 3.120 1.00 95.12 102 ALA A CA 1
ATOM 735 C C . ALA A 1 102 ? 3.900 2.123 1.799 1.00 95.12 102 ALA A C 1
ATOM 737 O O . ALA A 1 102 ? 4.365 1.743 0.722 1.00 95.12 102 ALA A O 1
ATOM 738 N N . VAL A 1 103 ? 2.959 3.049 1.893 1.00 97.31 103 VAL A N 1
ATOM 739 C CA . VAL A 1 103 ? 2.419 3.793 0.762 1.00 97.31 103 VAL A CA 1
ATOM 740 C C . VAL A 1 103 ? 2.235 5.237 1.195 1.00 97.31 103 VAL A C 1
ATOM 742 O O . VAL A 1 103 ? 1.755 5.466 2.298 1.00 97.31 103 VAL A O 1
ATOM 745 N N . THR A 1 104 ? 2.631 6.186 0.350 1.00 97.00 104 THR A N 1
ATOM 746 C CA . THR A 1 104 ? 2.408 7.613 0.603 1.00 97.00 104 THR A CA 1
ATOM 747 C C . THR A 1 104 ? 2.087 8.334 -0.684 1.00 97.00 104 THR A C 1
ATOM 749 O O . THR A 1 104 ? 2.832 8.253 -1.663 1.00 97.00 104 THR A O 1
ATOM 752 N N . GLU A 1 105 ? 0.984 9.068 -0.671 1.00 96.62 105 GLU A N 1
ATOM 753 C CA . GLU A 1 105 ? 0.633 9.967 -1.756 1.00 96.62 105 GLU A CA 1
ATOM 754 C C . GLU A 1 105 ? 1.272 11.339 -1.519 1.00 96.62 105 GLU A C 1
ATOM 756 O O . GLU A 1 105 ? 1.186 11.905 -0.432 1.00 96.62 105 GLU A O 1
ATOM 761 N N . HIS A 1 106 ? 1.915 11.893 -2.542 1.00 94.69 106 HIS A N 1
ATOM 762 C CA . HIS A 1 106 ? 2.507 13.221 -2.491 1.00 94.69 106 HIS A CA 1
ATOM 763 C C . HIS A 1 106 ? 2.012 14.064 -3.660 1.00 94.69 106 HIS A C 1
ATOM 765 O O . HIS A 1 106 ? 2.082 13.639 -4.818 1.00 94.69 106 HIS A O 1
ATOM 771 N N . VAL A 1 107 ? 1.563 15.278 -3.352 1.00 92.38 107 VAL A N 1
ATOM 772 C CA . VAL A 1 107 ? 1.167 16.280 -4.343 1.00 92.38 107 VAL A CA 1
ATOM 773 C C . VAL A 1 107 ? 2.271 17.324 -4.439 1.00 92.38 107 VAL A C 1
ATOM 775 O O . VAL A 1 107 ? 2.619 17.947 -3.441 1.00 92.38 107 VAL A O 1
ATOM 778 N N . THR A 1 108 ? 2.836 17.502 -5.628 1.00 89.19 108 THR A N 1
ATOM 779 C CA . THR A 1 108 ? 3.824 18.550 -5.909 1.00 89.19 108 THR A CA 1
ATOM 780 C C . THR A 1 108 ? 3.254 19.555 -6.894 1.00 89.19 108 THR A C 1
ATOM 782 O O . THR A 1 108 ? 2.647 19.159 -7.889 1.00 89.19 108 THR A O 1
ATOM 785 N N . GLU A 1 109 ? 3.498 20.839 -6.659 1.00 88.44 109 GLU A N 1
ATOM 786 C CA . GLU A 1 109 ? 3.241 21.884 -7.650 1.00 88.44 109 GLU A CA 1
ATOM 787 C C . GLU A 1 109 ? 4.308 21.834 -8.751 1.00 88.44 109 GLU A C 1
ATOM 789 O O . GLU A 1 109 ? 5.506 21.710 -8.480 1.00 88.44 109 GLU A O 1
ATOM 794 N N . ASP A 1 110 ? 3.863 21.904 -10.001 1.00 81.94 110 ASP A N 1
ATOM 795 C CA . ASP A 1 110 ? 4.731 22.035 -11.163 1.00 81.94 110 ASP A CA 1
ATOM 796 C C . ASP A 1 110 ? 5.136 23.500 -11.360 1.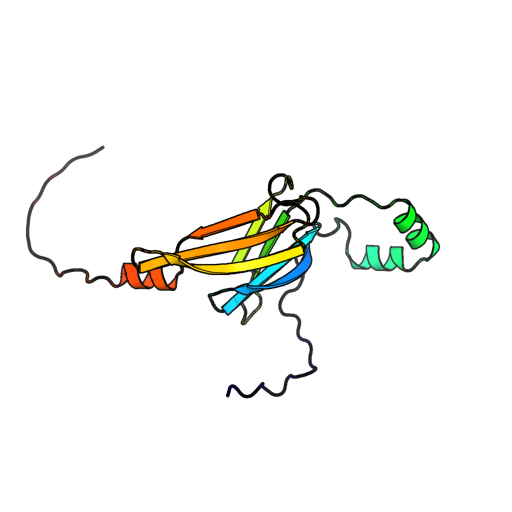00 81.94 110 ASP A C 1
ATOM 798 O O . ASP A 1 110 ? 4.409 24.428 -11.007 1.00 81.94 110 ASP A O 1
ATOM 802 N N . VAL A 1 111 ? 6.281 23.710 -12.014 1.00 81.25 111 VAL A N 1
ATOM 803 C CA . VAL A 1 111 ? 6.806 25.050 -12.343 1.00 81.25 111 VAL A CA 1
ATOM 804 C C . VAL A 1 111 ? 5.816 25.863 -13.188 1.00 81.25 111 VAL A C 1
ATOM 806 O O . VAL A 1 111 ? 5.737 27.079 -13.040 1.00 81.25 111 VAL A O 1
ATOM 809 N N . ASP A 1 112 ? 5.025 25.186 -14.022 1.00 82.44 112 ASP A N 1
ATOM 810 C CA . ASP A 1 112 ? 4.029 25.801 -14.905 1.00 82.44 112 ASP A CA 1
ATOM 811 C C . ASP A 1 112 ? 2.669 26.048 -14.212 1.00 82.44 112 ASP A C 1
ATOM 813 O O . ASP A 1 112 ? 1.684 26.368 -14.874 1.00 82.44 112 ASP A O 1
ATOM 817 N N . GLY A 1 113 ? 2.582 25.882 -12.885 1.00 79.19 113 GLY A N 1
ATOM 818 C CA . GLY A 1 113 ? 1.351 26.080 -12.106 1.00 79.19 113 GLY A CA 1
ATOM 819 C C . GLY A 1 113 ? 0.390 24.885 -12.104 1.00 79.19 113 GLY A C 1
ATOM 820 O O . GLY A 1 113 ? -0.707 24.978 -11.556 1.00 79.19 113 GLY A O 1
ATOM 821 N N . GLY A 1 114 ? 0.787 23.758 -12.700 1.00 82.81 114 GLY A N 1
ATOM 822 C CA . GLY A 1 114 ? 0.080 22.483 -12.572 1.00 82.81 114 GLY A CA 1
ATOM 823 C C . GLY A 1 114 ? 0.320 21.811 -11.216 1.00 82.81 114 GLY A C 1
ATOM 824 O O . GLY A 1 114 ? 1.110 22.271 -10.395 1.00 82.81 114 GLY A O 1
ATOM 825 N N . SER A 1 115 ? -0.333 20.677 -10.973 1.00 84.12 115 SER A N 1
ATOM 826 C CA . SER A 1 115 ? -0.024 19.814 -9.826 1.00 84.12 115 SER A CA 1
ATOM 827 C C . SER A 1 115 ? 0.111 18.368 -10.278 1.00 84.12 115 SER A C 1
ATOM 829 O O . SER A 1 115 ? -0.730 17.871 -11.028 1.00 84.12 115 SER A O 1
ATOM 831 N N . ARG A 1 116 ? 1.146 17.679 -9.792 1.00 88.69 116 ARG A N 1
ATOM 832 C CA . ARG A 1 116 ? 1.377 16.247 -10.021 1.00 88.69 116 ARG A CA 1
ATOM 833 C C . ARG A 1 116 ? 1.169 15.468 -8.743 1.00 88.69 116 ARG A C 1
ATOM 835 O O . ARG A 1 116 ? 1.617 15.881 -7.676 1.00 88.69 116 ARG A O 1
ATOM 842 N N . ARG A 1 117 ? 0.531 14.310 -8.875 1.00 92.69 117 ARG A N 1
ATOM 843 C CA . ARG A 1 117 ? 0.344 13.359 -7.783 1.00 92.69 117 ARG A CA 1
ATOM 844 C C . ARG A 1 117 ? 1.200 12.133 -8.032 1.00 92.69 117 ARG A C 1
ATOM 846 O O . ARG A 1 117 ? 1.135 11.529 -9.103 1.00 92.69 117 ARG A O 1
ATOM 853 N N . ARG A 1 118 ? 1.987 11.757 -7.029 1.00 95.25 118 ARG A N 1
ATOM 854 C CA . ARG A 1 118 ? 2.797 10.538 -7.037 1.00 95.25 118 ARG A CA 1
ATOM 855 C C . ARG A 1 118 ? 2.481 9.686 -5.833 1.00 95.25 118 ARG A C 1
ATOM 857 O O . ARG A 1 118 ? 2.445 10.186 -4.714 1.00 95.25 118 ARG A O 1
ATOM 864 N N . LEU A 1 119 ? 2.323 8.396 -6.078 1.00 96.75 119 LEU A N 1
ATOM 865 C CA . LEU A 1 119 ? 2.180 7.392 -5.043 1.00 96.75 119 LEU A CA 1
ATOM 866 C C . LEU A 1 119 ? 3.517 6.689 -4.848 1.00 96.75 119 LEU A C 1
ATOM 868 O O . LEU A 1 119 ? 3.929 5.914 -5.706 1.00 96.75 119 LEU A O 1
ATOM 872 N N . TYR A 1 120 ? 4.201 6.964 -3.744 1.00 96.75 120 TYR A N 1
ATOM 873 C CA . TYR A 1 120 ? 5.443 6.295 -3.372 1.00 96.75 120 TYR A CA 1
ATOM 874 C C . TYR A 1 120 ? 5.145 4.986 -2.647 1.00 96.75 120 TYR A C 1
ATOM 876 O O . TYR A 1 120 ? 4.269 4.930 -1.785 1.00 96.75 120 TYR A O 1
ATOM 884 N N . LEU A 1 121 ? 5.895 3.941 -2.988 1.00 96.88 121 LEU A N 1
ATOM 885 C CA . LEU A 1 121 ? 5.713 2.582 -2.494 1.00 96.88 121 LEU A CA 1
ATOM 886 C C . LEU A 1 121 ? 7.002 2.095 -1.822 1.00 96.88 121 LEU A C 1
ATOM 888 O O . LEU A 1 121 ? 8.071 2.059 -2.441 1.00 96.88 121 LEU A O 1
ATOM 892 N N . GLY A 1 122 ? 6.887 1.697 -0.557 1.00 93.81 122 GLY A N 1
ATOM 893 C CA . GLY A 1 122 ? 7.962 1.081 0.214 1.00 93.81 122 GLY A CA 1
ATOM 894 C C . GLY A 1 122 ? 8.145 -0.378 -0.186 1.00 93.81 122 GLY A C 1
ATOM 895 O O . GLY A 1 122 ? 7.242 -1.188 0.009 1.00 93.81 122 GLY A O 1
ATOM 896 N N . ASN A 1 123 ? 9.306 -0.708 -0.748 1.00 91.19 123 ASN A N 1
ATOM 897 C CA . ASN A 1 123 ? 9.651 -2.058 -1.179 1.00 91.19 123 ASN A CA 1
ATOM 898 C C . ASN A 1 123 ? 10.414 -2.784 -0.061 1.00 91.19 123 ASN A C 1
ATOM 900 O O . ASN A 1 123 ? 11.489 -2.340 0.332 1.00 91.19 123 ASN A O 1
ATOM 904 N N . LEU A 1 124 ? 9.874 -3.893 0.453 1.00 87.38 124 LEU A N 1
ATOM 905 C CA . LEU A 1 124 ? 10.516 -4.644 1.541 1.00 87.38 124 LEU A CA 1
ATOM 906 C C . LEU A 1 124 ? 11.658 -5.554 1.051 1.00 87.38 124 LEU A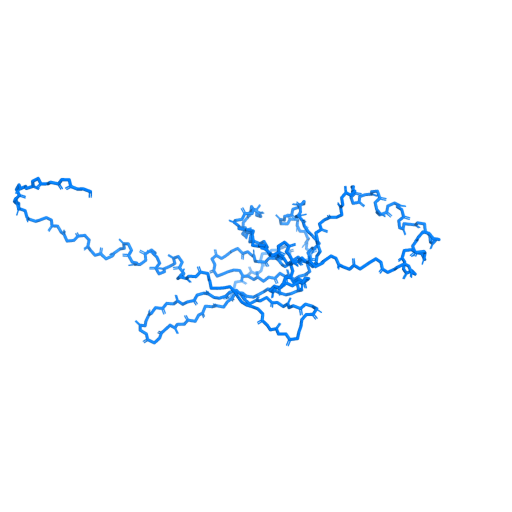 C 1
ATOM 908 O O . LEU A 1 124 ? 12.484 -5.999 1.847 1.00 87.38 124 LEU A O 1
ATOM 912 N N . VAL A 1 125 ? 11.685 -5.872 -0.246 1.00 85.31 125 VAL A N 1
ATOM 913 C CA . VAL A 1 125 ? 12.634 -6.830 -0.840 1.00 85.31 125 VAL A CA 1
ATOM 914 C C . VAL A 1 125 ? 13.724 -6.128 -1.650 1.00 85.31 125 VAL A C 1
ATOM 916 O O . VAL A 1 125 ? 14.869 -6.573 -1.653 1.00 85.31 125 VAL A O 1
ATOM 919 N N . GLY A 1 126 ? 13.363 -5.062 -2.361 1.00 84.94 126 GLY A N 1
ATOM 920 C CA . GLY A 1 126 ? 14.272 -4.248 -3.163 1.00 84.94 126 GLY A CA 1
ATOM 921 C C . GLY A 1 126 ? 14.975 -3.163 -2.349 1.00 84.94 126 GLY A C 1
ATOM 922 O O . GLY A 1 126 ? 14.506 -2.744 -1.298 1.00 84.94 126 GLY A O 1
ATOM 923 N N . ASP A 1 127 ? 16.092 -2.674 -2.876 1.00 90.69 127 ASP A N 1
ATOM 924 C CA . ASP A 1 127 ? 16.917 -1.592 -2.325 1.00 90.69 127 ASP A CA 1
ATOM 925 C C . ASP A 1 127 ? 16.616 -0.224 -2.968 1.00 90.69 127 ASP A C 1
ATOM 927 O O . ASP A 1 127 ? 17.438 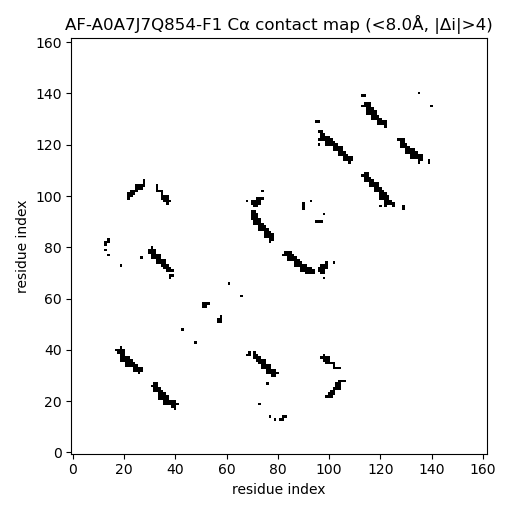0.693 -2.953 1.00 90.69 127 ASP A O 1
ATOM 931 N N . TYR A 1 128 ? 15.417 -0.078 -3.531 1.00 91.44 128 TYR A N 1
ATOM 932 C CA . TYR A 1 128 ? 14.973 1.102 -4.263 1.00 91.44 128 TYR A CA 1
ATOM 933 C C . TYR A 1 128 ? 13.542 1.494 -3.880 1.00 91.44 128 TYR A C 1
ATOM 935 O O . TYR A 1 128 ? 12.741 0.675 -3.425 1.00 91.44 128 TYR A O 1
ATOM 943 N N . VAL A 1 129 ? 13.205 2.766 -4.103 1.00 91.50 129 VAL A N 1
ATOM 944 C CA . VAL A 1 129 ? 11.847 3.295 -3.919 1.00 91.50 129 VAL A CA 1
ATOM 945 C C . VAL A 1 129 ? 11.117 3.254 -5.254 1.00 91.50 129 VAL A C 1
ATOM 947 O O . VAL A 1 129 ? 11.647 3.704 -6.269 1.00 91.50 129 VAL A O 1
ATOM 950 N N . SER A 1 130 ? 9.898 2.721 -5.249 1.00 94.62 130 SER A N 1
ATOM 951 C CA . SER A 1 130 ? 9.026 2.716 -6.428 1.00 94.62 130 SER A CA 1
ATOM 952 C C . SER A 1 130 ? 8.002 3.833 -6.320 1.00 94.62 130 SER A C 1
ATOM 954 O O . SER A 1 130 ? 7.606 4.198 -5.213 1.00 94.62 130 SER A O 1
ATOM 956 N N . TYR A 1 131 ? 7.550 4.364 -7.451 1.00 94.94 131 TYR A N 1
ATOM 957 C CA . TYR A 1 131 ? 6.421 5.283 -7.468 1.00 94.94 131 TYR A CA 1
ATOM 958 C C . TYR A 1 131 ? 5.525 5.054 -8.681 1.00 94.94 131 TYR A C 1
ATOM 960 O O . TYR A 1 131 ? 5.965 4.519 -9.698 1.00 94.94 131 TYR A O 1
ATOM 968 N N . VAL A 1 132 ? 4.271 5.480 -8.554 1.00 95.12 132 VAL A N 1
ATOM 969 C CA . VAL A 1 132 ? 3.294 5.546 -9.643 1.00 95.12 132 VAL A CA 1
ATOM 970 C C . VAL A 1 132 ? 2.862 7.000 -9.802 1.00 95.12 132 VAL A C 1
ATOM 972 O O . VAL A 1 132 ? 2.486 7.640 -8.819 1.00 95.12 132 VAL A O 1
ATOM 975 N N . ASP A 1 133 ? 2.924 7.537 -11.020 1.00 93.50 133 ASP A N 1
ATOM 976 C CA . ASP A 1 133 ? 2.306 8.828 -11.328 1.00 93.50 133 ASP A CA 1
ATOM 977 C C . ASP A 1 133 ? 0.785 8.626 -11.429 1.00 93.50 133 ASP A C 1
ATOM 979 O O . ASP A 1 133 ? 0.304 7.863 -12.264 1.00 93.50 133 ASP A O 1
ATOM 983 N N . LEU A 1 134 ? 0.029 9.311 -10.569 1.00 90.25 134 LEU A N 1
ATOM 984 C CA . LEU A 1 134 ? -1.438 9.249 -10.532 1.00 90.25 134 LEU A CA 1
ATOM 985 C C . LEU A 1 134 ? -2.092 10.278 -11.471 1.00 90.25 134 LEU A C 1
ATOM 987 O O . LEU A 1 134 ? -3.313 10.378 -11.531 1.00 90.25 134 LEU A O 1
ATOM 991 N N . GLY A 1 135 ? -1.282 11.055 -12.195 1.00 83.25 135 GLY A N 1
ATOM 992 C CA . GLY A 1 135 ? -1.752 12.164 -13.018 1.00 83.25 135 GLY A CA 1
ATOM 993 C C . GLY A 1 135 ? -2.073 13.426 -12.201 1.00 83.25 135 GLY A C 1
ATOM 994 O O . GLY A 1 135 ? -1.607 13.574 -11.063 1.00 83.25 135 GLY A O 1
ATOM 995 N N . PRO A 1 136 ? -2.800 14.388 -12.795 1.00 73.12 136 PRO A N 1
ATOM 996 C CA . PRO A 1 136 ? -3.219 15.599 -12.099 1.00 73.12 136 PRO A CA 1
ATOM 997 C C . PRO A 1 136 ? -4.245 15.291 -10.997 1.00 73.12 136 PRO A C 1
ATOM 999 O O . PRO A 1 136 ? -4.972 14.305 -11.048 1.00 73.12 136 PRO A O 1
ATOM 1002 N N . SER A 1 137 ? -4.307 16.148 -9.976 1.00 64.12 137 SER A N 1
ATOM 1003 C CA . SER A 1 137 ? -5.369 16.093 -8.961 1.00 64.12 137 SER A CA 1
ATOM 1004 C C . SER A 1 137 ? -6.735 16.354 -9.587 1.00 64.12 137 SER A C 1
ATOM 1006 O O . SER A 1 137 ? -6.840 17.220 -10.451 1.00 64.12 137 SER A O 1
ATOM 1008 N N . ASP A 1 138 ? -7.790 15.684 -9.122 1.00 57.50 138 ASP A N 1
ATOM 1009 C CA . ASP A 1 138 ? -9.161 15.946 -9.581 1.00 57.50 138 ASP A CA 1
ATOM 1010 C C . ASP A 1 138 ? -9.593 17.401 -9.324 1.00 57.50 138 ASP A C 1
ATOM 1012 O O . ASP A 1 138 ? -10.436 17.932 -10.039 1.00 57.50 138 ASP A O 1
ATOM 1016 N N . ALA A 1 139 ? -8.940 18.109 -8.393 1.00 50.69 139 ALA A N 1
ATOM 1017 C CA . ALA A 1 139 ? -9.090 19.558 -8.240 1.00 50.69 139 ALA A CA 1
ATO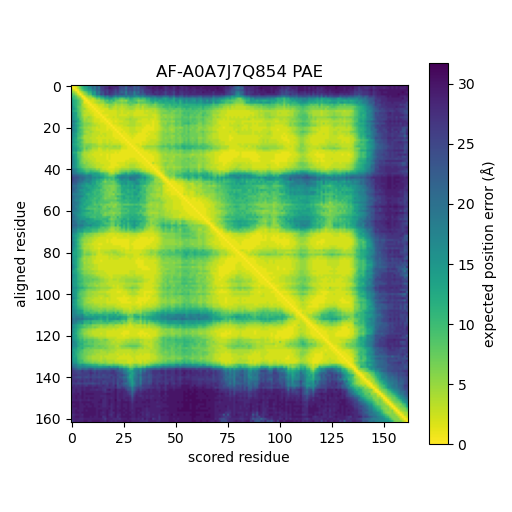M 1018 C C . ALA A 1 139 ? -8.591 20.350 -9.471 1.00 50.69 139 ALA A C 1
ATOM 1020 O O . ALA A 1 139 ? -9.185 21.358 -9.845 1.00 50.69 139 ALA A O 1
ATOM 1021 N N . ALA A 1 140 ? -7.529 19.882 -10.131 1.00 43.38 140 ALA A N 1
ATOM 1022 C CA . ALA A 1 140 ? -7.017 20.448 -11.379 1.00 43.38 140 ALA A CA 1
ATOM 1023 C C . ALA A 1 140 ? -7.813 19.961 -12.604 1.00 43.38 140 ALA A C 1
ATOM 1025 O O . ALA A 1 140 ? -7.991 20.726 -13.549 1.00 43.38 140 ALA A O 1
ATOM 1026 N N . ALA A 1 141 ? -8.336 18.729 -12.582 1.00 42.34 141 ALA A N 1
ATOM 1027 C CA . ALA A 1 141 ? -9.240 18.234 -13.624 1.00 42.34 141 ALA A CA 1
ATOM 1028 C C . ALA A 1 141 ? -10.583 18.991 -13.623 1.00 42.34 141 ALA A C 1
ATOM 1030 O O . ALA A 1 141 ? -11.080 19.349 -14.688 1.00 42.34 141 ALA A O 1
ATOM 1031 N N . ALA A 1 142 ? -11.119 19.316 -12.441 1.00 40.25 142 ALA A N 1
ATOM 1032 C CA . ALA A 1 142 ? -12.304 20.160 -12.284 1.00 40.25 142 ALA A CA 1
ATOM 1033 C C . ALA A 1 142 ? -12.045 21.616 -12.718 1.00 40.25 142 ALA A C 1
ATOM 1035 O O . ALA A 1 142 ? -12.843 22.186 -13.455 1.00 40.25 142 ALA A O 1
ATOM 1036 N N . ALA A 1 143 ? -10.896 22.200 -12.353 1.00 43.31 143 ALA A N 1
ATOM 1037 C CA . ALA A 1 143 ? -10.525 23.554 -12.783 1.00 43.31 143 ALA A CA 1
ATOM 1038 C C . ALA A 1 143 ? -10.266 23.668 -14.303 1.00 43.31 143 ALA A C 1
ATOM 1040 O O . ALA A 1 143 ? -10.455 24.736 -14.887 1.00 43.31 143 ALA A O 1
ATOM 1041 N N . ALA A 1 144 ? -9.853 22.578 -14.960 1.00 48.97 144 ALA A N 1
ATOM 1042 C CA . ALA A 1 144 ? -9.685 22.530 -16.412 1.00 48.97 144 ALA A CA 1
ATOM 1043 C C . ALA A 1 144 ? -11.023 22.436 -17.178 1.00 48.97 144 ALA A C 1
ATOM 1045 O O . ALA A 1 144 ? -11.091 22.908 -18.313 1.00 48.97 144 ALA A O 1
ATOM 1046 N N . ASP A 1 145 ? -12.084 21.886 -16.571 1.00 42.31 145 ASP A N 1
ATOM 1047 C CA . ASP A 1 145 ? -13.437 21.818 -17.161 1.00 42.31 145 ASP A CA 1
ATOM 1048 C C . ASP A 1 145 ? -14.246 23.124 -16.966 1.00 42.31 145 ASP A C 1
ATOM 1050 O O . ASP A 1 145 ? -15.205 23.385 -17.693 1.00 42.31 145 ASP A O 1
ATOM 1054 N N . GLU A 1 146 ? -13.826 24.001 -16.043 1.00 42.47 146 GLU A N 1
ATOM 1055 C CA . GLU A 1 146 ? -14.471 25.299 -15.764 1.00 42.47 146 GLU A CA 1
ATOM 1056 C C . GLU A 1 146 ? -13.885 26.501 -16.538 1.00 42.47 146 GLU A C 1
ATOM 1058 O O . GLU A 1 146 ? -14.332 27.638 -16.353 1.00 42.47 146 GLU A O 1
ATOM 1063 N N . SE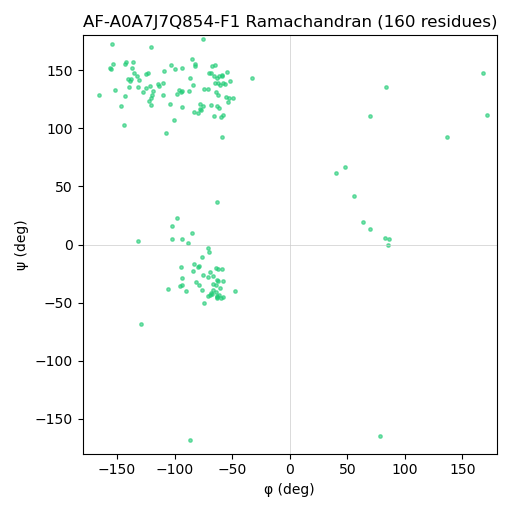R A 1 147 ? -12.933 26.297 -17.459 1.00 40.03 147 SER A N 1
ATOM 1064 C CA . SER A 1 147 ? -12.558 27.368 -18.401 1.00 40.03 147 SER A CA 1
ATOM 1065 C C . SER A 1 147 ? -13.763 27.745 -19.278 1.00 40.03 147 SER A C 1
ATOM 1067 O O . SER A 1 147 ? -14.502 26.856 -19.709 1.00 40.03 147 SER A O 1
ATOM 1069 N N . PRO A 1 148 ? -14.014 29.042 -19.559 1.00 41.44 148 PRO A N 1
ATOM 1070 C CA . PRO A 1 148 ? -15.301 29.468 -20.084 1.00 41.44 148 PRO A CA 1
ATOM 1071 C C . PRO A 1 148 ? -15.539 28.822 -21.445 1.00 41.44 148 PRO A C 1
ATOM 1073 O O . PRO A 1 148 ? -14.802 29.086 -22.398 1.00 41.44 148 PRO A O 1
ATOM 1076 N N . ARG A 1 149 ? -16.608 28.023 -21.558 1.00 45.31 149 ARG A N 1
ATOM 1077 C CA . ARG A 1 149 ? -17.251 27.774 -22.850 1.00 45.31 149 ARG A CA 1
ATOM 1078 C C . ARG A 1 149 ? -17.684 29.139 -23.374 1.00 45.31 149 ARG A C 1
ATOM 1080 O O . ARG A 1 149 ? -18.742 29.646 -23.006 1.00 45.31 149 ARG A O 1
ATOM 1087 N N . ALA A 1 150 ? -16.810 29.762 -24.161 1.00 38.28 150 ALA A N 1
ATOM 1088 C CA . ALA A 1 150 ? -17.117 30.971 -24.893 1.00 38.28 150 ALA A CA 1
ATOM 1089 C C . ALA A 1 150 ? -18.384 30.695 -25.703 1.00 38.28 150 ALA A C 1
ATOM 1091 O O . ALA A 1 150 ? -18.465 29.717 -26.450 1.00 38.28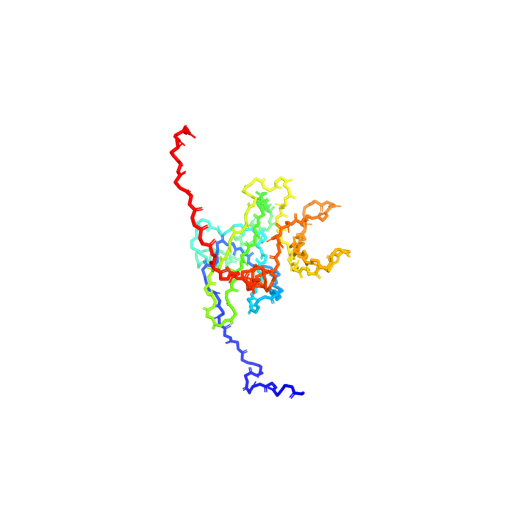 150 ALA A O 1
ATOM 1092 N N . ALA A 1 151 ? -19.394 31.523 -25.456 1.00 37.25 151 ALA A N 1
ATOM 1093 C CA . ALA A 1 151 ? -20.642 31.488 -26.178 1.00 37.25 151 ALA A CA 1
ATOM 1094 C C . ALA A 1 151 ? -20.373 31.635 -27.681 1.00 37.25 151 ALA A C 1
ATOM 1096 O O . ALA A 1 151 ? -19.522 32.410 -28.113 1.00 37.25 151 ALA A O 1
ATOM 1097 N N . SER A 1 152 ? -21.119 30.821 -28.417 1.00 40.97 152 SER A N 1
ATOM 1098 C CA . SER A 1 152 ? -21.288 30.759 -29.862 1.00 40.97 152 SER A CA 1
ATOM 1099 C C . SER A 1 152 ? -21.188 32.092 -30.596 1.00 40.97 152 SER A C 1
ATOM 1101 O O . SER A 1 152 ? -21.823 33.047 -30.167 1.00 40.97 152 SER A O 1
ATOM 1103 N N . ASP A 1 153 ? -20.599 32.056 -31.792 1.00 34.50 153 ASP A N 1
ATOM 1104 C CA . ASP A 1 153 ? -21.192 32.693 -32.968 1.00 34.50 153 ASP A CA 1
ATOM 1105 C C . ASP A 1 153 ? -20.860 31.890 -34.240 1.00 34.50 153 ASP A C 1
ATOM 1107 O O . ASP A 1 153 ? -19.701 31.683 -34.583 1.00 34.50 153 ASP A O 1
ATOM 1111 N N . GLY A 1 154 ? -21.923 31.418 -34.900 1.00 36.88 154 GLY A N 1
ATOM 1112 C CA . GLY A 1 154 ? -22.125 31.568 -36.344 1.00 36.88 154 GLY A CA 1
ATOM 1113 C C . GLY A 1 154 ? -21.245 30.819 -37.352 1.00 36.88 154 GLY A C 1
ATOM 1114 O O . GLY A 1 154 ? -20.149 31.249 -37.673 1.00 36.88 154 GLY A O 1
ATOM 1115 N N . GLU A 1 155 ? -21.900 29.860 -38.018 1.00 34.25 155 GLU A N 1
ATOM 1116 C CA . GLU A 1 155 ? -21.784 29.543 -39.455 1.00 34.25 155 GLU A CA 1
ATOM 1117 C C . GLU A 1 155 ? -20.651 28.631 -39.959 1.00 34.25 155 GLU A C 1
ATOM 1119 O O . GLU A 1 155 ? -19.472 28.806 -39.680 1.00 34.25 155 GLU A O 1
ATOM 1124 N N . GLY A 1 156 ? -21.041 27.699 -40.842 1.00 33.47 156 GLY A N 1
ATOM 1125 C CA . GLY A 1 156 ? -20.133 27.115 -41.832 1.00 33.47 156 GLY A CA 1
ATOM 1126 C C . GLY A 1 156 ? -20.247 25.606 -42.013 1.00 33.47 156 GLY A C 1
ATOM 1127 O O . GLY A 1 156 ? -19.580 24.837 -41.339 1.00 33.47 156 GLY A O 1
ATOM 1128 N N . GLN A 1 157 ? -21.072 25.189 -42.968 1.00 37.22 157 GLN A N 1
ATOM 1129 C CA . GLN A 1 157 ? -21.195 23.822 -43.480 1.00 37.22 157 GLN A CA 1
ATOM 1130 C C . GLN A 1 157 ? -19.849 23.244 -43.966 1.00 37.22 157 GLN A C 1
ATOM 1132 O O . GLN A 1 157 ? -19.056 23.964 -44.567 1.00 37.22 157 GLN A O 1
ATOM 1137 N N . GLY A 1 158 ? -19.649 21.926 -43.842 1.00 33.94 158 GLY A N 1
ATOM 1138 C CA . GLY A 1 158 ? -18.568 21.230 -44.555 1.00 33.94 158 GLY A CA 1
ATOM 1139 C C . GLY A 1 158 ? -18.366 19.773 -44.139 1.00 33.94 158 GLY A C 1
ATOM 1140 O O . GLY A 1 158 ? -17.940 19.490 -43.031 1.00 33.94 158 GLY A O 1
ATOM 1141 N N . GLN A 1 159 ? -18.684 18.857 -45.048 1.00 33.59 159 GLN A N 1
ATOM 1142 C CA . GLN A 1 159 ? -18.515 17.403 -44.964 1.00 33.59 159 GLN A CA 1
ATOM 1143 C C . GLN A 1 159 ? -17.028 16.989 -44.988 1.00 33.59 159 GLN A C 1
ATOM 1145 O O . GLN A 1 159 ? -16.278 17.604 -45.742 1.00 33.59 159 GLN A O 1
ATOM 1150 N N . GLN A 1 160 ? -16.640 15.897 -44.307 1.00 31.72 160 GLN A N 1
ATOM 1151 C CA . GLN A 1 160 ? -16.089 14.659 -44.915 1.00 31.72 160 GLN A CA 1
ATOM 1152 C C . GLN A 1 160 ? -15.457 13.690 -43.896 1.00 31.72 160 GLN A C 1
ATOM 1154 O O . GLN A 1 160 ? -14.908 14.094 -42.876 1.00 31.72 160 GLN A O 1
ATOM 1159 N N . GLU A 1 161 ? -15.580 12.404 -44.234 1.00 31.12 161 GLU A N 1
ATOM 1160 C CA . GLU A 1 161 ? -15.033 11.204 -43.590 1.00 31.12 161 GLU A CA 1
ATOM 1161 C C . GLU A 1 161 ? -13.496 11.113 -43.649 1.00 31.12 161 GLU A C 1
ATOM 1163 O O . GLU A 1 161 ? -12.897 11.471 -44.665 1.00 31.12 161 GLU A O 1
ATOM 1168 N N . LEU A 1 162 ? -12.881 10.560 -42.593 1.00 32.66 162 LEU A N 1
ATOM 1169 C CA . LEU A 1 162 ? -12.196 9.248 -42.543 1.00 32.66 162 LEU A CA 1
ATOM 1170 C C . LEU A 1 162 ? -11.823 8.910 -41.090 1.00 32.66 162 LEU A C 1
ATOM 1172 O O . LEU A 1 162 ? -11.314 9.813 -40.390 1.00 32.66 162 LEU A O 1
#

Sequence (162 aa):
MVAGTGKAGQTEVLIDNLPGMPDGVDAAADGGFWVSLVAPAPPFNSLLLTKMLSNPLVRALYARLKPGLKAWGAVVKVDGADGRVLDFLTDPTGRHVSAVSAVTEHVTEDVDGGSRRRLYLGNLVGDYVSYVDLGPSDAAAAAADESPRAASDGEGQGQQEL